Protein AF-A0A537MRD1-F1 (afdb_monomer_lite)

Foldseek 3Di:
DDPVLVVVVLVVVVVPDQEAEAADLLAWAAWFQDPWGIHGNHQHDQFDFQCDDDPPDPDQLQVVLCVVQVEDDDPLRSRSNPHPRSQWGKDKDFDADPSGTPWIKIFTWGQDSVRHIDGDFPPDVVLVVSVVVRCVNNPPHFWDWDDDGRITTIGGDPDD

pLDDT: mean 90.77, std 11.3, range [37.75, 98.69]

Secondary structure (DSSP, 8-state):
--HHHHHHHHHHHHTT-SEEE---SSSB--EEEETTEEEES-BB-SS----S--TT-SS-HHHHHHHHHT-PPPTT-TT--S-GGGGEEEEEEEEEETTEEEEEEEEEEEE-TTS-EEE--TT-HHHHHHHHHHHHHHTTS--EEEEETTEEEEE-----

Structure (mmCIF, N/CA/C/O backbone):
data_AF-A0A537MRD1-F1
#
_entry.id   AF-A0A537MRD1-F1
#
loop_
_atom_site.group_PDB
_atom_site.id
_atom_site.type_symbol
_atom_site.label_atom_id
_atom_site.label_alt_id
_atom_site.label_comp_id
_atom_site.label_asym_id
_atom_site.label_entity_id
_atom_site.label_seq_id
_atom_site.pdbx_PDB_ins_code
_atom_site.Cartn_x
_atom_site.Cartn_y
_atom_site.Cartn_z
_atom_site.occupancy
_atom_site.B_iso_or_equiv
_atom_site.auth_seq_id
_atom_site.auth_comp_id
_atom_site.auth_asym_id
_atom_site.auth_atom_id
_atom_site.pdbx_PDB_model_num
ATOM 1 N N . MET A 1 1 ? -7.533 6.816 -9.535 1.00 79.44 1 MET A N 1
ATOM 2 C CA . MET A 1 1 ? -8.236 5.630 -8.987 1.00 79.44 1 MET A CA 1
ATOM 3 C C . MET A 1 1 ? -9.569 5.487 -9.712 1.00 79.44 1 MET A C 1
ATOM 5 O O . MET A 1 1 ? -10.014 6.488 -10.247 1.00 79.44 1 MET A O 1
ATOM 9 N N . ALA A 1 2 ? -10.163 4.293 -9.815 1.00 85.81 2 ALA A N 1
ATOM 10 C CA . ALA A 1 2 ? -11.483 4.163 -10.441 1.00 85.81 2 ALA A CA 1
ATOM 11 C C . ALA A 1 2 ? -12.582 4.356 -9.387 1.00 85.81 2 ALA A C 1
ATOM 13 O O . ALA A 1 2 ? -12.516 3.720 -8.337 1.00 85.81 2 ALA A O 1
ATOM 14 N N . ASP A 1 3 ? -13.584 5.185 -9.678 1.00 88.25 3 ASP A N 1
ATOM 15 C CA . ASP A 1 3 ? -14.580 5.648 -8.693 1.00 88.25 3 ASP A CA 1
ATOM 16 C C . ASP A 1 3 ? -15.350 4.505 -8.018 1.00 88.25 3 ASP A C 1
ATOM 18 O O . ASP A 1 3 ? -15.654 4.560 -6.826 1.00 88.25 3 ASP A O 1
ATOM 22 N N . TYR A 1 4 ? -15.597 3.413 -8.750 1.00 93.81 4 TYR A N 1
ATOM 23 C CA . TYR A 1 4 ? -16.296 2.247 -8.210 1.00 93.81 4 TYR A CA 1
ATOM 24 C C . TYR A 1 4 ? -15.556 1.591 -7.036 1.00 93.81 4 TYR A C 1
ATOM 26 O O . TYR A 1 4 ? -16.197 0.928 -6.223 1.00 93.81 4 TYR A O 1
ATOM 34 N N . GLN A 1 5 ? -14.225 1.735 -6.947 1.00 95.12 5 GLN A N 1
ATOM 35 C CA . GLN A 1 5 ? -13.446 1.112 -5.877 1.00 95.12 5 GLN A CA 1
ATOM 36 C C . GLN A 1 5 ? -13.832 1.701 -4.518 1.00 95.12 5 GLN A C 1
ATOM 38 O O . GLN A 1 5 ? -14.018 0.941 -3.574 1.00 95.12 5 GLN A O 1
ATOM 43 N N . VAL A 1 6 ? -14.001 3.026 -4.447 1.00 97.00 6 VAL A N 1
ATOM 44 C CA . VAL A 1 6 ? -14.397 3.739 -3.222 1.00 97.00 6 VAL A CA 1
ATOM 45 C C . VAL A 1 6 ? -15.818 3.358 -2.833 1.00 97.00 6 VAL A C 1
ATOM 47 O O . VAL A 1 6 ? -16.054 2.914 -1.715 1.00 97.00 6 VAL A O 1
ATOM 50 N N . ILE A 1 7 ? -16.747 3.422 -3.793 1.00 97.81 7 ILE A N 1
ATOM 51 C CA . ILE A 1 7 ? -18.160 3.077 -3.575 1.00 97.81 7 ILE A CA 1
ATOM 52 C C . ILE A 1 7 ? -18.292 1.647 -3.036 1.00 97.81 7 ILE A C 1
ATOM 54 O O . ILE A 1 7 ? -18.998 1.414 -2.057 1.00 97.81 7 ILE A O 1
ATOM 58 N N . ALA A 1 8 ? -17.597 0.687 -3.650 1.00 97.75 8 ALA A N 1
ATOM 59 C CA . ALA A 1 8 ? -17.633 -0.703 -3.214 1.00 97.75 8 ALA A CA 1
ATOM 60 C C . ALA A 1 8 ? -16.977 -0.896 -1.838 1.00 97.75 8 ALA A C 1
ATOM 62 O O . ALA A 1 8 ? -17.521 -1.620 -1.007 1.00 97.75 8 ALA A O 1
ATOM 63 N N . ALA A 1 9 ? -15.834 -0.254 -1.579 1.00 98.12 9 ALA A N 1
ATOM 64 C CA . ALA A 1 9 ? -15.139 -0.375 -0.301 1.00 98.12 9 ALA A CA 1
ATOM 65 C C . ALA A 1 9 ? -15.972 0.195 0.856 1.00 98.12 9 ALA A C 1
ATOM 67 O O . ALA A 1 9 ? -16.147 -0.486 1.865 1.00 98.12 9 ALA A O 1
ATOM 68 N N . HIS A 1 10 ? -16.551 1.388 0.684 1.00 98.44 10 HIS A N 1
ATOM 69 C CA . HIS A 1 10 ? -17.450 1.998 1.669 1.00 98.44 10 HIS A CA 1
ATOM 70 C C . HIS A 1 10 ? -18.686 1.134 1.910 1.00 98.44 10 HIS A C 1
ATOM 72 O O . HIS A 1 10 ? -19.014 0.868 3.060 1.00 98.44 10 HIS A O 1
ATOM 78 N N . ALA A 1 11 ? -19.314 0.607 0.852 1.00 98.56 11 ALA A N 1
ATOM 79 C CA . ALA A 1 11 ? -20.462 -0.289 0.990 1.00 98.56 11 ALA A CA 1
ATOM 80 C C . ALA A 1 11 ? -20.125 -1.568 1.780 1.00 98.56 11 ALA A C 1
ATOM 82 O O . ALA A 1 11 ? -20.934 -2.026 2.585 1.00 98.56 11 ALA A O 1
ATOM 83 N N . CYS A 1 12 ? -18.930 -2.137 1.590 1.00 98.62 12 CYS A N 1
ATOM 84 C CA . CYS A 1 12 ? -18.474 -3.289 2.367 1.00 98.62 12 CYS A CA 1
ATOM 85 C C . CYS A 1 12 ? -18.262 -2.945 3.849 1.00 98.62 12 CYS A C 1
ATOM 87 O O . CYS A 1 12 ? -18.679 -3.719 4.710 1.00 98.62 12 CYS A O 1
ATOM 89 N N . ILE A 1 13 ? -17.639 -1.801 4.158 1.00 98.50 13 ILE A N 1
ATOM 90 C CA . ILE A 1 13 ? -17.474 -1.334 5.547 1.00 98.50 13 ILE A CA 1
ATOM 91 C C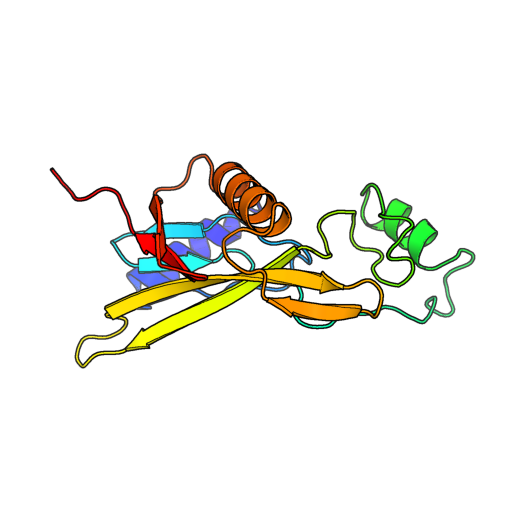 . ILE A 1 13 ? -18.842 -1.076 6.193 1.00 98.50 13 ILE A C 1
ATOM 93 O O . ILE A 1 13 ? -19.092 -1.528 7.307 1.00 98.50 13 ILE A O 1
ATOM 97 N N . ASP A 1 14 ? -19.760 -0.432 5.474 1.00 98.56 14 ASP A N 1
ATOM 98 C CA . ASP A 1 14 ? -21.123 -0.161 5.943 1.00 98.56 14 ASP A CA 1
ATOM 99 C C . ASP A 1 14 ? -21.930 -1.438 6.201 1.00 98.56 14 ASP A C 1
ATOM 101 O O . ASP A 1 14 ? -22.789 -1.461 7.083 1.00 98.56 14 ASP A O 1
ATOM 105 N N . ALA A 1 15 ? -21.627 -2.514 5.474 1.00 98.50 15 ALA A N 1
ATOM 106 C CA . ALA A 1 15 ? -22.192 -3.842 5.692 1.00 98.50 15 ALA A CA 1
ATOM 107 C C . ALA A 1 15 ? -21.519 -4.627 6.838 1.00 98.50 15 ALA A C 1
ATOM 109 O O . ALA A 1 15 ? -21.945 -5.744 7.135 1.00 98.50 15 ALA A O 1
ATOM 110 N N . GLY A 1 16 ? -20.492 -4.066 7.486 1.00 97.31 16 GLY A N 1
ATOM 111 C CA . GLY A 1 16 ? -19.833 -4.643 8.660 1.00 97.31 16 GLY A CA 1
ATOM 112 C C . GLY A 1 16 ? -18.443 -5.233 8.414 1.00 97.31 16 GLY A C 1
ATOM 113 O O . GLY A 1 16 ? -17.941 -5.947 9.277 1.00 97.31 16 GLY A O 1
ATOM 114 N N . ALA A 1 17 ? -17.804 -4.976 7.269 1.00 97.88 17 ALA A N 1
ATOM 115 C CA . ALA A 1 17 ? -16.403 -5.352 7.091 1.00 97.88 17 ALA A CA 1
ATOM 116 C C . ALA A 1 17 ? -15.483 -4.504 7.990 1.00 97.88 17 ALA A C 1
ATOM 118 O O . ALA A 1 17 ? -15.642 -3.291 8.096 1.00 97.88 17 ALA A O 1
ATOM 119 N N . ASP A 1 18 ? -14.476 -5.136 8.595 1.00 97.00 18 ASP A N 1
ATOM 120 C CA . ASP A 1 18 ? -13.498 -4.452 9.456 1.00 97.00 18 ASP A CA 1
ATOM 121 C C . ASP A 1 18 ? -12.258 -3.930 8.711 1.00 97.00 18 ASP A C 1
ATOM 123 O O . ASP A 1 18 ? -11.492 -3.129 9.248 1.00 97.00 18 ASP A O 1
ATOM 127 N N . LEU A 1 19 ? -12.015 -4.427 7.499 1.00 98.06 19 LEU A N 1
ATOM 128 C CA . LEU A 1 19 ? -10.818 -4.144 6.712 1.00 98.06 19 LEU A CA 1
ATOM 129 C C . LEU A 1 19 ? -11.073 -4.496 5.247 1.00 98.06 19 LEU A C 1
ATOM 131 O O . LEU A 1 19 ? -11.613 -5.562 4.948 1.00 98.06 19 LEU A O 1
ATOM 135 N N . ILE A 1 20 ? -10.618 -3.641 4.332 1.00 98.44 20 ILE A N 1
ATOM 136 C CA . ILE A 1 20 ? -10.635 -3.916 2.891 1.00 98.44 20 ILE A CA 1
ATOM 137 C C . ILE A 1 20 ? -9.200 -4.049 2.377 1.00 98.44 20 ILE A C 1
ATOM 139 O O . ILE A 1 20 ? -8.381 -3.150 2.560 1.00 98.44 20 ILE A O 1
ATOM 143 N N . LEU A 1 21 ? -8.907 -5.165 1.703 1.00 97.94 21 LEU A N 1
ATOM 144 C CA . LEU A 1 21 ? -7.615 -5.438 1.067 1.00 97.94 21 LEU A CA 1
ATOM 145 C C . LEU A 1 21 ? -7.796 -5.592 -0.447 1.00 97.94 21 LEU A C 1
ATOM 147 O O . LEU A 1 21 ? -8.156 -6.653 -0.952 1.00 97.94 21 LEU A O 1
ATOM 151 N N . GLY A 1 22 ? -7.553 -4.511 -1.178 1.00 96.00 22 GLY A N 1
ATOM 152 C CA . GLY A 1 22 ? -7.524 -4.479 -2.633 1.00 96.00 22 GLY A CA 1
ATOM 153 C C . GLY A 1 22 ? -6.191 -4.968 -3.199 1.00 96.00 22 GLY A C 1
ATOM 154 O O . GLY A 1 22 ? -5.134 -4.863 -2.575 1.00 96.00 22 GLY A O 1
ATOM 155 N N . HIS A 1 23 ? -6.223 -5.472 -4.429 1.00 91.88 23 HIS A N 1
ATOM 156 C CA . HIS A 1 23 ? -5.042 -5.927 -5.165 1.00 91.88 23 HIS A CA 1
ATOM 157 C C . HIS A 1 23 ? -5.241 -5.675 -6.677 1.00 91.88 23 HIS A C 1
ATOM 159 O O . HIS A 1 23 ? -6.141 -4.931 -7.063 1.00 91.88 23 HIS A O 1
ATOM 165 N N . HIS A 1 24 ? -4.412 -6.279 -7.533 1.00 84.00 24 HIS A N 1
ATOM 166 C CA . HIS A 1 24 ? -4.479 -6.286 -9.003 1.00 84.00 24 HIS A CA 1
ATOM 167 C C . HIS A 1 24 ? -3.902 -5.073 -9.745 1.00 84.00 24 HIS A C 1
ATOM 169 O O . HIS A 1 24 ? -3.371 -5.257 -10.833 1.00 84.00 24 HIS A O 1
ATOM 175 N N . ALA A 1 25 ? -3.923 -3.856 -9.195 1.00 85.19 25 ALA A N 1
ATOM 176 C CA . ALA A 1 25 ? -3.526 -2.657 -9.953 1.00 85.19 25 ALA A CA 1
ATOM 177 C C . ALA A 1 25 ? -2.029 -2.563 -10.322 1.00 85.19 25 ALA A C 1
ATOM 179 O O . ALA A 1 25 ? -1.609 -1.554 -10.877 1.00 85.19 25 ALA A O 1
ATOM 180 N N . HIS A 1 26 ? -1.232 -3.582 -9.993 1.00 92.31 26 HIS A N 1
ATOM 181 C CA . HIS A 1 26 ? 0.218 -3.677 -10.174 1.00 92.31 26 HIS A CA 1
ATOM 182 C C . HIS A 1 26 ? 1.059 -2.558 -9.562 1.00 92.31 26 HIS A C 1
ATOM 184 O O . HIS A 1 26 ? 2.272 -2.643 -9.653 1.00 92.31 26 HIS A O 1
ATOM 190 N N . VAL A 1 27 ? 0.443 -1.581 -8.908 1.00 94.25 27 VAL A N 1
ATOM 191 C CA . VAL A 1 27 ? 1.067 -0.538 -8.096 1.00 94.25 27 VAL A CA 1
ATOM 192 C C . VAL A 1 27 ? 0.295 -0.418 -6.782 1.00 94.25 27 VAL A C 1
ATOM 194 O O . VAL A 1 27 ? -0.903 -0.764 -6.752 1.00 94.25 27 VAL A O 1
ATOM 197 N N . PRO A 1 28 ? 0.920 0.052 -5.690 1.00 97.19 28 PRO A N 1
ATOM 198 C CA . PRO A 1 28 ? 0.166 0.391 -4.499 1.00 97.19 28 PRO A CA 1
ATOM 199 C C . PRO A 1 28 ? -0.766 1.562 -4.819 1.00 97.19 28 PRO A C 1
ATOM 201 O O . PRO A 1 28 ? -0.463 2.413 -5.653 1.00 97.19 28 PRO A O 1
ATOM 204 N N . LYS A 1 29 ? -1.942 1.574 -4.204 1.00 97.25 29 LYS A N 1
ATOM 205 C CA . LYS A 1 29 ? -2.892 2.691 -4.301 1.00 97.25 29 LYS A CA 1
ATOM 206 C C . LYS A 1 29 ? -3.113 3.277 -2.915 1.00 97.25 29 LYS A C 1
ATOM 208 O O . LYS A 1 29 ? -2.635 2.701 -1.942 1.00 97.25 29 LYS A O 1
ATOM 213 N N . ALA A 1 30 ? -3.869 4.373 -2.864 1.00 97.81 30 ALA A N 1
ATOM 214 C CA . ALA A 1 30 ? -4.329 5.015 -1.642 1.00 97.81 30 ALA A CA 1
ATOM 215 C C . ALA A 1 30 ? -4.669 4.014 -0.527 1.00 97.81 30 ALA A C 1
ATOM 217 O O . ALA A 1 30 ? -5.258 2.949 -0.774 1.00 97.81 30 ALA A O 1
ATOM 218 N N . ILE A 1 31 ? -4.329 4.400 0.697 1.00 98.50 31 ILE A N 1
ATOM 219 C CA . ILE A 1 31 ? -4.905 3.824 1.903 1.00 98.50 31 ILE A CA 1
ATOM 220 C C . ILE A 1 31 ? -5.824 4.880 2.505 1.00 98.50 31 ILE A C 1
ATOM 222 O O . ILE A 1 31 ? -5.421 6.019 2.708 1.00 98.50 31 ILE A O 1
ATOM 226 N N . GLU A 1 32 ? -7.053 4.485 2.794 1.00 98.12 32 GLU A N 1
ATOM 227 C CA . GLU A 1 32 ? -8.056 5.322 3.445 1.00 98.12 32 GLU A CA 1
ATOM 228 C C . GLU A 1 32 ? -8.444 4.696 4.784 1.00 98.12 32 GLU A C 1
ATOM 230 O O . GLU A 1 32 ? -8.453 3.474 4.931 1.00 98.12 32 GLU A O 1
ATOM 235 N N . VAL A 1 33 ? -8.802 5.522 5.758 1.00 98.44 33 VAL A N 1
ATOM 236 C CA . VAL A 1 33 ? -9.500 5.112 6.971 1.00 98.44 33 VAL A CA 1
ATOM 237 C C . VAL A 1 33 ? -10.915 5.667 6.917 1.00 98.44 33 VAL A C 1
ATOM 239 O O . VAL A 1 33 ? -11.139 6.852 7.127 1.00 98.44 33 VAL A O 1
ATOM 242 N N . TYR A 1 34 ? -11.880 4.790 6.661 1.00 97.88 34 TYR A N 1
ATOM 243 C CA . TYR A 1 34 ? -13.296 5.129 6.578 1.00 97.88 34 TYR A CA 1
ATOM 244 C C . TYR A 1 34 ? -14.033 4.544 7.783 1.00 97.88 34 TYR A C 1
ATOM 246 O O . TYR A 1 34 ? -13.955 3.342 8.039 1.00 97.88 34 TYR A O 1
ATOM 254 N N . LYS A 1 35 ? -14.721 5.387 8.568 1.00 96.62 35 LYS A N 1
ATOM 255 C CA . LYS A 1 35 ? -15.393 4.986 9.827 1.00 96.62 35 LYS A CA 1
ATOM 256 C C . LYS A 1 35 ? -14.467 4.225 10.792 1.00 96.62 35 LYS A C 1
ATOM 258 O O . LYS A 1 35 ? -14.871 3.272 11.454 1.00 96.62 35 LYS A O 1
ATOM 263 N N . GLY A 1 36 ? -13.200 4.639 10.848 1.00 95.81 36 GLY A N 1
ATOM 264 C CA . GLY A 1 36 ? -12.174 4.000 11.676 1.00 95.81 36 GLY A CA 1
ATOM 265 C C . GLY A 1 36 ? -11.670 2.648 11.154 1.00 95.81 36 GLY A C 1
ATOM 266 O O . GLY A 1 36 ? -10.910 1.986 11.858 1.00 95.81 36 GLY A O 1
ATOM 267 N N . LYS A 1 37 ? -12.066 2.223 9.947 1.00 97.75 37 LYS A N 1
ATOM 268 C CA . LYS A 1 37 ? -11.643 0.967 9.315 1.00 97.75 37 LYS A CA 1
ATOM 269 C C . LYS A 1 37 ? -10.750 1.252 8.113 1.00 97.75 37 LYS A C 1
ATOM 271 O O . LYS A 1 37 ? -11.059 2.109 7.290 1.00 97.75 37 LYS A O 1
ATOM 276 N N . ALA A 1 38 ? -9.628 0.545 8.022 1.00 98.31 38 ALA A N 1
ATOM 277 C CA . ALA A 1 38 ? -8.664 0.761 6.951 1.00 98.31 38 ALA A CA 1
ATOM 278 C C . ALA A 1 38 ? -9.123 0.122 5.630 1.00 98.31 38 ALA A C 1
ATOM 280 O O . ALA A 1 38 ? -9.699 -0.969 5.596 1.00 98.31 38 ALA A O 1
ATOM 281 N N . ILE A 1 39 ? -8.807 0.789 4.527 1.00 98.69 39 ILE A N 1
ATOM 282 C CA . ILE A 1 39 ? -9.062 0.362 3.158 1.00 98.69 39 ILE A CA 1
ATOM 283 C C . ILE A 1 39 ? -7.752 0.500 2.394 1.00 98.69 39 ILE A C 1
ATOM 285 O O . ILE A 1 39 ? -7.279 1.605 2.156 1.00 98.69 39 ILE A O 1
ATOM 289 N N . PHE A 1 40 ? -7.171 -0.619 1.971 1.00 98.56 40 PHE A N 1
ATOM 290 C CA . PHE A 1 40 ? -6.053 -0.627 1.033 1.00 98.56 40 PHE A CA 1
ATOM 291 C C . PHE A 1 40 ? -6.620 -0.785 -0.372 1.00 98.56 40 PHE A C 1
ATOM 293 O O . PHE A 1 40 ? -7.085 -1.866 -0.724 1.00 98.56 40 PHE A O 1
ATOM 300 N N . TYR A 1 41 ? -6.572 0.245 -1.216 1.00 98.12 41 TYR A N 1
ATOM 301 C CA . TYR A 1 41 ? -7.149 0.145 -2.564 1.00 98.12 41 TYR A CA 1
ATOM 302 C C . TYR A 1 41 ? -6.325 -0.725 -3.528 1.00 98.12 41 TYR A C 1
ATOM 304 O O . TYR A 1 41 ? -6.834 -1.165 -4.565 1.00 98.12 41 TYR A O 1
ATOM 312 N N . SER A 1 42 ? -5.054 -0.972 -3.202 1.00 97.44 42 SER A N 1
ATOM 313 C CA . SER A 1 42 ? -4.185 -1.965 -3.838 1.00 97.44 42 SER A CA 1
ATOM 314 C C . SER A 1 42 ? -2.937 -2.176 -2.984 1.00 97.44 42 SER A C 1
ATOM 316 O O . SER A 1 42 ? -2.192 -1.226 -2.758 1.00 97.44 42 SER A O 1
ATOM 318 N N . LEU A 1 43 ? -2.662 -3.418 -2.584 1.00 97.50 43 LEU A N 1
ATOM 319 C CA . LEU A 1 43 ? -1.388 -3.812 -1.963 1.00 97.50 43 LEU A CA 1
ATOM 320 C C . LEU A 1 43 ? -0.236 -3.952 -2.967 1.00 97.50 43 LEU A C 1
ATOM 322 O O . LEU A 1 43 ? 0.912 -4.110 -2.563 1.00 97.50 43 LEU A O 1
ATOM 326 N N . SER A 1 44 ? -0.526 -3.875 -4.272 1.00 95.88 44 SER A N 1
ATOM 327 C CA . SER A 1 44 ? 0.433 -4.161 -5.345 1.00 95.88 44 SER A CA 1
ATOM 328 C C . SER A 1 44 ? 0.943 -5.606 -5.347 1.00 95.88 44 SER A C 1
ATOM 330 O O . SER A 1 44 ? 0.353 -6.496 -4.744 1.00 95.88 44 SER A O 1
ATOM 332 N N . ASN A 1 45 ? 2.009 -5.850 -6.101 1.00 94.50 45 ASN A N 1
ATOM 333 C CA . ASN A 1 45 ? 2.596 -7.149 -6.398 1.00 94.50 45 ASN A CA 1
ATOM 334 C C . ASN A 1 45 ? 3.426 -7.681 -5.226 1.00 94.50 45 ASN A C 1
ATOM 336 O O . ASN A 1 45 ? 4.259 -6.955 -4.703 1.00 94.50 45 ASN A O 1
ATOM 340 N N . PHE A 1 46 ? 3.285 -8.956 -4.858 1.00 91.56 46 PHE A N 1
ATOM 341 C CA . PHE A 1 46 ? 4.176 -9.575 -3.863 1.00 91.56 46 PHE A CA 1
ATOM 342 C C . PHE A 1 46 ? 5.428 -10.176 -4.516 1.00 91.56 46 PHE A C 1
ATOM 344 O O . PHE A 1 46 ? 6.552 -9.788 -4.225 1.00 91.56 46 PHE A O 1
ATOM 351 N N . CYS A 1 47 ? 5.225 -11.094 -5.459 1.00 87.00 47 CYS A N 1
ATOM 352 C CA . CYS A 1 47 ? 6.265 -11.670 -6.302 1.00 87.00 47 CYS A CA 1
ATOM 353 C C . CYS A 1 47 ? 5.675 -11.815 -7.701 1.00 87.00 47 CYS A C 1
ATOM 355 O O . CYS A 1 47 ? 4.705 -12.552 -7.889 1.00 87.00 47 CYS A O 1
ATOM 357 N N . MET A 1 48 ? 6.197 -11.068 -8.673 1.00 85.50 48 MET A N 1
ATOM 358 C CA . MET A 1 48 ? 5.688 -11.130 -10.035 1.00 85.50 48 MET A CA 1
ATOM 359 C C . MET A 1 48 ? 6.796 -10.931 -11.054 1.00 85.50 48 MET A C 1
ATOM 361 O O . MET A 1 48 ? 7.603 -10.012 -10.967 1.00 85.50 48 MET A O 1
ATOM 365 N N . THR A 1 49 ? 6.756 -11.780 -12.072 1.00 85.81 49 THR A N 1
ATOM 366 C CA . THR A 1 49 ? 7.515 -11.627 -13.305 1.00 85.81 49 THR A CA 1
ATOM 367 C C . THR A 1 49 ? 6.609 -11.937 -14.484 1.00 85.81 49 THR A C 1
ATOM 369 O O . THR A 1 49 ? 5.619 -12.664 -14.371 1.00 85.81 49 THR A O 1
ATOM 372 N N . LYS A 1 50 ? 6.960 -11.399 -15.644 1.00 79.62 50 LYS A N 1
ATOM 373 C CA . LYS A 1 50 ? 6.392 -11.766 -16.933 1.00 79.62 50 LYS A CA 1
ATOM 374 C C . LYS A 1 50 ? 7.529 -12.130 -17.892 1.00 79.62 50 LYS A C 1
ATOM 376 O O . LYS A 1 50 ? 7.912 -11.313 -18.727 1.00 79.62 50 LYS A O 1
ATOM 381 N N . PRO A 1 51 ? 8.087 -13.348 -17.763 1.00 69.25 51 PRO A N 1
ATOM 382 C CA . PRO A 1 51 ? 9.264 -13.767 -18.520 1.00 69.25 51 PRO A CA 1
ATOM 383 C C . PRO A 1 51 ? 8.985 -14.107 -19.989 1.00 69.25 51 PRO A C 1
ATOM 385 O O . PRO A 1 51 ? 9.928 -14.257 -20.758 1.00 69.25 51 PRO A O 1
ATOM 388 N N . PHE A 1 52 ? 7.717 -14.207 -20.405 1.00 59.50 52 PHE A N 1
ATOM 389 C CA . PHE A 1 52 ? 7.367 -14.627 -21.761 1.00 59.50 52 PHE A CA 1
ATOM 390 C C . PHE A 1 52 ? 6.655 -13.509 -22.529 1.00 59.50 52 PHE A C 1
ATOM 392 O O . PHE A 1 52 ? 5.636 -12.993 -22.043 1.00 59.50 52 PHE A O 1
ATOM 399 N N . PRO A 1 53 ? 7.116 -13.153 -23.744 1.00 57.59 53 PRO A N 1
ATOM 400 C CA . PRO A 1 53 ? 6.232 -12.494 -24.687 1.00 57.59 53 PRO A CA 1
ATOM 401 C C . PRO A 1 53 ? 5.064 -13.448 -24.948 1.00 57.59 53 PRO A C 1
ATOM 403 O O . PRO A 1 53 ? 5.253 -14.653 -25.128 1.00 57.59 53 PRO A O 1
ATOM 406 N N . SER A 1 54 ? 3.834 -12.931 -24.942 1.00 61.41 54 SER A N 1
ATOM 407 C CA . SER A 1 54 ? 2.733 -13.694 -25.536 1.00 61.41 54 SER A CA 1
ATOM 408 C C . SER A 1 54 ? 3.164 -14.087 -26.954 1.00 61.41 54 SER A C 1
ATOM 410 O O . SER A 1 54 ? 3.779 -13.255 -27.619 1.00 61.41 54 SER A O 1
ATOM 412 N N . PRO A 1 55 ? 2.827 -15.282 -27.468 1.00 63.62 55 PRO A N 1
ATOM 413 C CA . PRO A 1 55 ? 3.162 -15.673 -28.842 1.00 63.62 55 PRO A CA 1
ATOM 414 C C . PRO A 1 55 ? 2.687 -14.675 -29.917 1.00 63.62 55 PRO A C 1
ATOM 416 O O . PRO A 1 55 ? 3.095 -14.758 -31.067 1.00 63.62 55 PRO A O 1
ATOM 419 N N . ARG A 1 56 ? 1.804 -13.736 -29.547 1.00 63.72 56 ARG A N 1
ATOM 420 C CA . ARG A 1 56 ? 1.303 -12.637 -30.385 1.00 63.72 56 ARG A CA 1
ATOM 421 C C . ARG A 1 56 ? 2.120 -11.341 -30.294 1.00 63.72 56 ARG A C 1
ATOM 423 O O . ARG A 1 56 ? 1.717 -10.349 -30.891 1.00 63.72 56 ARG A O 1
ATOM 430 N N . TRP A 1 57 ? 3.183 -11.286 -29.496 1.00 67.75 57 TRP A N 1
ATOM 431 C CA . TRP A 1 57 ? 3.984 -10.078 -29.296 1.00 67.75 57 TRP A CA 1
ATOM 432 C C . TRP A 1 57 ? 5.201 -10.109 -30.217 1.00 67.75 57 TRP A C 1
ATOM 434 O O . TRP A 1 57 ? 6.004 -11.034 -30.159 1.00 67.75 57 TRP A O 1
ATOM 444 N N . SER A 1 58 ? 5.334 -9.083 -31.054 1.00 72.12 58 SER A N 1
ATOM 445 C CA . SER A 1 58 ? 6.487 -8.869 -31.937 1.00 72.12 58 SER A CA 1
ATOM 446 C C . SER A 1 58 ? 7.650 -8.141 -31.252 1.00 72.12 58 SER A C 1
ATOM 448 O O . SER A 1 58 ? 8.716 -8.001 -31.841 1.00 72.12 58 SER A O 1
ATOM 450 N N . GLU A 1 59 ? 7.449 -7.668 -30.021 1.00 71.06 59 GLU A N 1
ATOM 451 C CA . GLU A 1 59 ? 8.391 -6.839 -29.267 1.00 71.06 59 GLU A CA 1
ATOM 452 C C . GLU A 1 59 ? 8.758 -7.486 -27.927 1.00 71.06 59 GLU A C 1
ATOM 454 O O . GLU A 1 59 ? 8.041 -8.349 -27.410 1.00 71.06 59 GLU A O 1
ATOM 459 N N . ALA A 1 60 ? 9.868 -7.036 -27.334 1.00 71.19 60 ALA A N 1
ATOM 460 C CA . ALA A 1 60 ? 10.278 -7.480 -26.008 1.00 71.19 60 ALA A CA 1
ATOM 461 C C . ALA A 1 60 ? 9.192 -7.161 -24.952 1.00 71.19 60 ALA A C 1
ATOM 463 O O . ALA A 1 60 ? 8.527 -6.126 -25.056 1.00 71.19 60 ALA A O 1
ATOM 464 N N . PRO A 1 61 ? 9.018 -7.995 -23.905 1.00 69.75 61 PRO A N 1
ATOM 465 C CA . PRO A 1 61 ? 7.933 -7.836 -22.935 1.00 69.75 61 PRO A CA 1
ATOM 466 C C . PRO A 1 61 ? 7.828 -6.449 -22.291 1.00 69.75 61 PRO A C 1
ATOM 468 O O . PRO A 1 61 ? 6.717 -5.965 -22.079 1.00 69.75 61 PRO A O 1
ATOM 471 N N . TRP A 1 62 ? 8.963 -5.804 -22.016 1.00 69.25 62 TRP A N 1
ATOM 472 C CA . TRP A 1 62 ? 9.021 -4.454 -21.455 1.00 69.25 62 TRP A CA 1
ATOM 473 C C . TRP A 1 62 ? 8.526 -3.384 -22.444 1.00 69.25 62 TRP A C 1
ATOM 475 O O . TRP A 1 62 ? 7.715 -2.546 -22.061 1.00 69.25 62 TRP A O 1
ATOM 485 N N . ALA A 1 63 ? 8.927 -3.448 -23.719 1.00 69.88 63 ALA A N 1
ATOM 486 C CA . ALA A 1 63 ? 8.493 -2.510 -24.760 1.00 69.88 63 ALA A CA 1
ATOM 487 C C . ALA A 1 63 ? 6.988 -2.647 -25.027 1.00 69.88 63 ALA A C 1
ATOM 489 O O . ALA A 1 63 ? 6.243 -1.666 -24.996 1.00 69.88 63 ALA A O 1
ATOM 490 N N . HIS A 1 64 ? 6.514 -3.890 -25.132 1.00 73.50 64 HIS A N 1
ATOM 491 C CA . HIS A 1 64 ? 5.090 -4.159 -25.282 1.00 73.50 64 HIS A CA 1
ATOM 492 C C . HIS A 1 64 ? 4.280 -3.706 -24.054 1.00 73.50 64 HIS A C 1
ATOM 494 O O . HIS A 1 64 ? 3.167 -3.199 -24.188 1.00 73.50 64 HIS A O 1
ATOM 500 N N . GLY A 1 65 ? 4.830 -3.868 -22.847 1.00 70.38 65 GLY A N 1
ATOM 501 C CA . GLY A 1 65 ? 4.249 -3.350 -21.609 1.00 70.38 65 GLY A CA 1
ATOM 502 C C . GLY A 1 65 ? 4.094 -1.839 -21.598 1.00 70.38 65 GLY A C 1
ATOM 503 O O . GLY A 1 65 ? 3.029 -1.344 -21.240 1.00 70.38 65 GLY A O 1
ATOM 504 N N . ALA A 1 66 ? 5.138 -1.115 -22.011 1.00 69.56 66 ALA A N 1
ATOM 505 C CA . ALA A 1 66 ? 5.128 0.343 -22.118 1.00 69.56 66 ALA A CA 1
ATOM 506 C C . ALA A 1 66 ? 3.987 0.826 -23.018 1.00 69.56 66 ALA A C 1
ATOM 508 O O . ALA A 1 66 ? 3.197 1.673 -22.608 1.00 69.56 66 ALA A O 1
ATOM 509 N N . LEU A 1 67 ? 3.859 0.223 -24.204 1.00 70.94 67 LEU A N 1
ATOM 510 C CA . LEU A 1 67 ? 2.817 0.560 -25.173 1.00 70.94 67 LEU A CA 1
ATOM 511 C C . LEU A 1 67 ? 1.416 0.208 -24.673 1.00 70.94 67 LEU A C 1
ATOM 513 O O . LEU A 1 67 ? 0.503 1.021 -24.773 1.00 70.94 67 LEU A O 1
ATOM 517 N N . ARG A 1 68 ? 1.232 -1.000 -24.131 1.00 74.62 68 ARG A N 1
ATOM 518 C CA . ARG A 1 68 ? -0.089 -1.480 -23.706 1.00 74.62 68 ARG A CA 1
ATOM 519 C C . ARG A 1 68 ? -0.612 -0.744 -22.477 1.00 74.62 68 ARG A C 1
ATOM 521 O O . ARG A 1 68 ? -1.813 -0.508 -22.381 1.00 74.62 68 ARG A O 1
ATOM 528 N N . ASN A 1 69 ? 0.269 -0.458 -21.523 1.00 75.12 69 ASN A N 1
ATOM 529 C CA . ASN A 1 69 ? -0.118 0.127 -20.244 1.00 75.12 69 ASN A CA 1
ATOM 530 C C . ASN A 1 69 ? 0.003 1.654 -20.241 1.00 75.12 69 ASN A C 1
ATOM 532 O O . ASN A 1 69 ? -0.468 2.277 -19.297 1.00 75.12 69 ASN A O 1
ATOM 536 N N . TYR A 1 70 ? 0.589 2.253 -21.286 1.00 79.31 70 TYR A N 1
ATOM 537 C CA . TYR A 1 70 ? 0.859 3.691 -21.370 1.00 79.31 70 TYR A CA 1
ATOM 538 C C . TYR A 1 70 ? 1.677 4.199 -20.173 1.00 79.31 70 TYR A C 1
ATOM 540 O O . TYR A 1 70 ? 1.423 5.271 -19.629 1.00 79.31 70 TYR A O 1
ATOM 548 N N . THR A 1 71 ? 2.661 3.405 -19.746 1.00 81.50 71 THR A N 1
ATOM 549 C CA . THR A 1 71 ? 3.503 3.694 -18.578 1.00 81.50 71 THR A CA 1
ATOM 550 C C . THR A 1 71 ? 4.975 3.724 -18.952 1.00 81.50 71 THR A C 1
ATOM 552 O O . THR A 1 71 ? 5.450 2.854 -19.686 1.00 81.50 71 THR A O 1
ATOM 555 N N . GLU A 1 72 ? 5.721 4.649 -18.349 1.00 84.50 72 GLU A N 1
ATOM 556 C CA . GLU A 1 72 ? 7.184 4.608 -18.340 1.00 84.50 72 GLU A CA 1
ATOM 557 C C . GLU A 1 72 ? 7.659 3.341 -17.612 1.00 84.50 72 GLU A C 1
ATOM 559 O O . GLU A 1 72 ? 7.242 3.072 -16.482 1.00 84.50 72 GLU A O 1
ATOM 564 N N . GLN A 1 73 ? 8.497 2.542 -18.273 1.00 84.00 73 GLN A N 1
ATOM 565 C CA . GLN A 1 73 ? 9.034 1.300 -17.717 1.00 84.00 73 GLN A CA 1
ATOM 566 C C . GLN A 1 73 ? 10.370 1.540 -17.024 1.00 84.00 73 GLN A C 1
ATOM 568 O O . GLN A 1 73 ? 11.113 2.453 -17.374 1.00 84.00 73 GLN A O 1
ATOM 573 N N . ASP A 1 74 ? 10.690 0.668 -16.075 1.00 87.25 74 ASP A N 1
ATOM 574 C CA . ASP A 1 74 ? 11.997 0.647 -15.433 1.00 87.25 74 ASP A CA 1
ATOM 575 C C . ASP A 1 74 ? 12.911 -0.357 -16.148 1.00 87.25 74 ASP A C 1
ATOM 577 O O . ASP A 1 74 ? 12.633 -1.560 -16.173 1.00 87.25 74 ASP A O 1
ATOM 581 N N . ALA A 1 75 ? 13.993 0.141 -16.751 1.00 84.25 75 ALA A N 1
ATOM 582 C CA . ALA A 1 75 ? 14.944 -0.676 -17.503 1.00 84.25 75 ALA A CA 1
ATOM 583 C C . ALA A 1 75 ? 15.670 -1.711 -16.626 1.00 84.25 75 ALA A C 1
ATOM 585 O O . ALA A 1 75 ? 16.107 -2.740 -17.143 1.00 84.25 75 ALA A O 1
ATOM 586 N N . ASP A 1 76 ? 15.742 -1.487 -15.309 1.00 88.44 76 ASP A N 1
ATOM 587 C CA . ASP A 1 76 ? 16.314 -2.446 -14.361 1.00 88.44 76 ASP A CA 1
ATOM 588 C C . ASP A 1 76 ? 15.380 -3.642 -14.093 1.00 88.44 76 ASP A C 1
ATOM 590 O O . ASP A 1 76 ? 15.815 -4.650 -13.532 1.00 88.44 76 ASP A O 1
ATOM 594 N N . TYR A 1 77 ? 14.107 -3.557 -14.507 1.00 89.00 77 TYR A N 1
ATOM 595 C CA . TYR A 1 77 ? 13.072 -4.572 -14.282 1.00 89.00 77 TYR A CA 1
ATOM 596 C C . TYR A 1 77 ? 12.429 -5.040 -15.602 1.00 89.00 77 TYR A C 1
ATOM 598 O O . TYR A 1 77 ? 11.210 -4.946 -15.776 1.00 89.00 77 TYR A O 1
ATOM 606 N N . PRO A 1 78 ? 13.204 -5.607 -16.549 1.00 84.56 78 PRO A N 1
ATOM 607 C CA . PRO A 1 78 ? 12.706 -5.987 -17.877 1.00 84.56 78 PRO A CA 1
ATOM 608 C C . PRO A 1 78 ? 11.580 -7.037 -17.869 1.00 84.56 78 PRO A C 1
ATOM 610 O O . PRO A 1 78 ? 10.880 -7.192 -18.871 1.00 84.56 78 PRO A O 1
ATOM 613 N N . LEU A 1 79 ? 11.394 -7.770 -16.764 1.00 85.69 79 LEU A N 1
ATOM 614 C CA . LEU A 1 79 ? 10.325 -8.758 -16.592 1.00 85.69 79 LEU A CA 1
ATOM 615 C C . LEU A 1 79 ? 9.138 -8.221 -15.781 1.00 85.69 79 LEU A C 1
ATOM 617 O O . LEU A 1 79 ? 8.248 -9.000 -15.441 1.00 85.69 79 LEU A O 1
ATOM 621 N N . LEU A 1 80 ? 9.081 -6.920 -15.483 1.00 87.62 80 LEU A N 1
ATOM 622 C CA . LEU A 1 80 ? 7.968 -6.286 -14.772 1.00 87.62 80 LEU A CA 1
ATOM 623 C C . LEU A 1 80 ? 7.328 -5.174 -15.626 1.00 87.62 80 LEU A C 1
ATOM 625 O O . LEU A 1 80 ? 7.471 -3.993 -15.327 1.00 87.62 80 LEU A O 1
ATOM 629 N N . PRO A 1 81 ? 6.603 -5.536 -16.702 1.00 86.00 81 PRO A N 1
ATOM 630 C CA . PRO A 1 81 ? 6.170 -4.603 -17.742 1.00 86.00 81 PRO A CA 1
ATOM 631 C 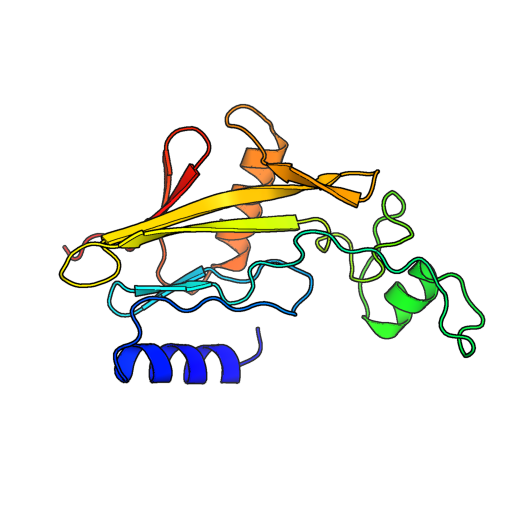C . PRO A 1 81 ? 4.910 -3.799 -17.363 1.00 86.00 81 PRO A C 1
ATOM 633 O O . PRO A 1 81 ? 3.997 -3.663 -18.177 1.00 86.00 81 PRO A O 1
ATOM 636 N N . TYR A 1 82 ? 4.818 -3.301 -16.128 1.00 87.88 82 TYR A N 1
ATOM 637 C CA . TYR A 1 82 ? 3.623 -2.650 -15.563 1.00 87.88 82 TYR A CA 1
ATOM 638 C C . TYR A 1 82 ? 3.875 -1.212 -15.088 1.00 87.88 82 TYR A C 1
ATOM 640 O O . TYR A 1 82 ? 3.045 -0.640 -14.386 1.00 87.88 82 TYR A O 1
ATOM 648 N N . GLY A 1 83 ? 5.003 -0.628 -15.491 1.00 88.62 83 GLY A N 1
ATOM 649 C CA . GLY A 1 83 ? 5.400 0.728 -15.136 1.00 88.62 83 GLY A CA 1
ATOM 650 C C . GLY A 1 83 ? 6.424 0.772 -14.004 1.00 88.62 83 GLY A C 1
ATOM 651 O O . GLY A 1 83 ? 6.602 -0.189 -13.255 1.00 88.62 83 GLY A O 1
ATOM 652 N N . ARG A 1 84 ? 7.108 1.912 -13.874 1.00 90.19 84 ARG A N 1
ATOM 653 C CA . ARG A 1 84 ? 8.241 2.093 -12.951 1.00 90.19 84 ARG A CA 1
ATOM 654 C C . ARG A 1 84 ? 7.927 1.808 -11.484 1.00 90.19 84 ARG A C 1
ATOM 656 O O . ARG A 1 84 ? 8.809 1.358 -10.756 1.00 90.19 84 ARG A O 1
ATOM 663 N N . ASP A 1 85 ? 6.694 2.046 -11.050 1.00 93.31 85 ASP A N 1
ATOM 664 C CA . ASP A 1 85 ? 6.271 1.842 -9.661 1.00 93.31 85 ASP A CA 1
ATOM 665 C C . ASP A 1 85 ? 5.758 0.429 -9.394 1.00 93.31 85 ASP A C 1
ATOM 667 O O . ASP A 1 85 ? 5.428 0.101 -8.259 1.00 93.31 85 ASP A O 1
ATOM 671 N N . ALA A 1 86 ? 5.747 -0.455 -10.395 1.00 92.94 86 ALA A N 1
ATOM 672 C CA . ALA A 1 86 ? 5.244 -1.811 -10.210 1.00 92.94 86 ALA A CA 1
ATOM 673 C C . ALA A 1 86 ? 6.095 -2.669 -9.266 1.00 92.94 86 ALA A C 1
ATOM 675 O O . ALA A 1 86 ? 5.637 -3.695 -8.755 1.00 92.94 86 ALA A O 1
ATOM 676 N N . LYS A 1 87 ? 7.337 -2.238 -9.025 1.00 94.88 87 LYS A N 1
ATOM 677 C CA . LYS A 1 87 ? 8.227 -2.812 -8.015 1.00 94.88 87 LYS A CA 1
ATOM 678 C C . LYS A 1 87 ? 7.827 -2.438 -6.588 1.00 94.88 87 LYS A C 1
ATOM 680 O O . LYS A 1 87 ? 8.274 -3.102 -5.665 1.00 94.88 87 LYS A O 1
ATOM 685 N N . ARG A 1 88 ? 7.018 -1.394 -6.386 1.00 96.94 88 ARG A N 1
ATOM 686 C CA . ARG A 1 88 ? 6.537 -0.975 -5.064 1.00 96.94 88 ARG A CA 1
ATOM 687 C C . ARG A 1 88 ? 5.471 -1.937 -4.568 1.00 96.94 88 ARG A C 1
ATOM 689 O O . ARG A 1 88 ? 4.590 -2.336 -5.333 1.00 96.94 88 ARG A O 1
ATOM 696 N N . SER A 1 89 ? 5.539 -2.294 -3.293 1.00 97.06 89 SER A N 1
ATOM 697 C CA . SER A 1 89 ? 4.616 -3.236 -2.669 1.00 97.06 89 SER A CA 1
ATOM 698 C C . SER A 1 89 ? 4.389 -2.935 -1.194 1.00 97.06 89 SER A C 1
ATOM 700 O O . SER A 1 89 ? 5.141 -2.178 -0.581 1.00 97.06 89 SER A O 1
ATOM 702 N N . LEU A 1 90 ? 3.332 -3.513 -0.634 1.00 98.12 90 LEU A N 1
ATOM 703 C CA . LEU A 1 90 ? 2.964 -3.387 0.768 1.00 98.12 90 LEU A CA 1
ATOM 704 C C . LEU A 1 90 ? 2.662 -4.774 1.335 1.00 98.12 90 LEU A C 1
ATOM 706 O O . LEU A 1 90 ? 1.876 -5.528 0.757 1.00 98.12 90 LEU A O 1
ATOM 710 N N . LEU A 1 91 ? 3.206 -5.082 2.511 1.00 97.88 91 LEU A N 1
ATOM 711 C CA . LEU A 1 91 ? 2.715 -6.194 3.324 1.00 97.88 91 LEU A CA 1
ATOM 712 C C . LEU A 1 91 ? 1.828 -5.631 4.426 1.00 97.88 91 LEU A C 1
ATOM 714 O O . LEU A 1 91 ? 2.330 -5.097 5.414 1.00 97.88 91 LEU A O 1
ATOM 718 N N . ALA A 1 92 ? 0.514 -5.738 4.242 1.00 98.12 92 ALA A N 1
ATOM 719 C CA . ALA A 1 92 ? -0.447 -5.362 5.268 1.00 98.12 92 ALA A CA 1
ATOM 720 C C . ALA A 1 92 ? -0.408 -6.350 6.439 1.00 98.12 92 ALA A C 1
ATOM 722 O O . ALA A 1 92 ? -0.292 -7.565 6.262 1.00 98.12 92 ALA A O 1
ATOM 723 N N . LYS A 1 93 ? -0.555 -5.809 7.641 1.00 98.06 93 LYS A N 1
ATOM 724 C CA . LYS A 1 93 ? -0.658 -6.542 8.894 1.00 98.06 93 LYS A CA 1
ATOM 725 C C . LYS A 1 93 ? -1.874 -6.023 9.642 1.00 98.06 93 LYS A C 1
ATOM 727 O O . LYS A 1 93 ? -2.028 -4.822 9.838 1.00 98.06 93 LYS A O 1
ATOM 732 N N . ALA A 1 94 ? -2.719 -6.944 10.079 1.00 97.81 94 ALA A N 1
ATOM 733 C CA . ALA A 1 94 ? -3.854 -6.647 10.933 1.00 97.81 94 ALA A CA 1
ATOM 734 C C . ALA A 1 94 ? -3.763 -7.498 12.198 1.00 97.81 94 ALA A C 1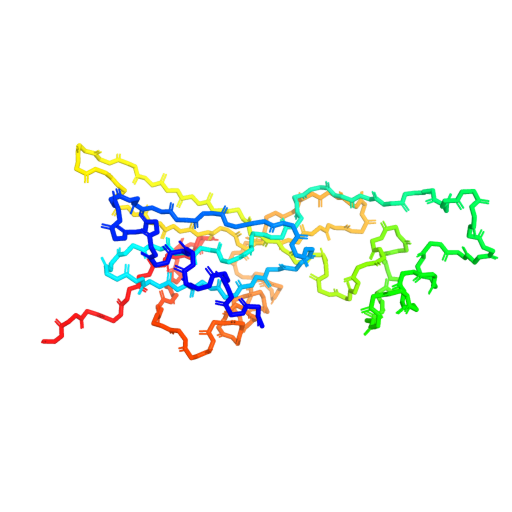
ATOM 736 O O . ALA A 1 94 ? -3.448 -8.689 12.134 1.00 97.81 94 ALA A O 1
ATOM 737 N N . VAL A 1 95 ? -4.031 -6.884 13.344 1.00 97.56 95 VAL A N 1
ATOM 738 C CA . VAL A 1 95 ? -4.210 -7.586 14.616 1.00 97.56 95 VAL A CA 1
ATOM 739 C C . VAL A 1 95 ? -5.702 -7.653 14.899 1.00 97.56 95 VAL A C 1
ATOM 741 O O . VAL A 1 95 ? -6.407 -6.658 14.751 1.00 97.56 95 VAL A O 1
ATOM 744 N N . PHE A 1 96 ? -6.179 -8.828 15.299 1.00 96.06 96 PHE A N 1
ATOM 745 C CA . PHE A 1 96 ? -7.581 -9.067 15.627 1.00 96.06 96 PHE A CA 1
ATOM 746 C C . PHE A 1 96 ? -7.737 -9.222 17.140 1.00 96.06 96 PHE A C 1
ATOM 748 O O . PHE A 1 96 ? -6.953 -9.923 17.784 1.00 96.06 96 PHE A O 1
ATOM 755 N N . GLY A 1 97 ? -8.736 -8.546 17.697 1.00 93.38 97 GLY A N 1
ATOM 756 C CA . GLY A 1 97 ? -9.242 -8.751 19.049 1.00 93.38 97 GLY A CA 1
ATOM 757 C C . GLY A 1 97 ? -10.629 -9.397 19.025 1.00 93.38 97 GLY A C 1
ATOM 758 O O . GLY A 1 97 ? -11.110 -9.832 17.980 1.00 93.38 97 GLY A O 1
ATOM 759 N N . ASN A 1 98 ? -11.288 -9.428 20.184 1.00 92.50 98 ASN A N 1
ATOM 760 C CA . ASN A 1 98 ? -12.632 -10.005 20.313 1.00 92.50 98 ASN A CA 1
ATOM 761 C C . ASN A 1 98 ? -13.709 -9.213 19.550 1.00 92.50 98 ASN A C 1
ATOM 763 O O . ASN A 1 98 ? -14.707 -9.799 19.144 1.00 92.50 98 ASN A O 1
ATOM 767 N N . ASP A 1 99 ? -13.479 -7.916 19.322 1.00 91.25 99 ASP A N 1
ATOM 768 C CA . ASP A 1 99 ? -14.421 -6.993 18.673 1.00 91.25 99 ASP A CA 1
ATOM 769 C C . ASP A 1 99 ? -14.031 -6.664 17.215 1.00 91.25 99 ASP A C 1
ATOM 771 O O . ASP A 1 99 ? -14.443 -5.641 16.671 1.00 91.25 99 ASP A O 1
ATOM 775 N N . GLY A 1 100 ? -13.199 -7.506 16.586 1.00 93.12 100 GLY A N 1
ATOM 776 C CA . GLY A 1 100 ? -12.728 -7.329 15.207 1.00 93.12 100 GLY A CA 1
ATOM 777 C C . GLY A 1 100 ? -11.285 -6.827 15.112 1.00 93.12 100 GLY A C 1
ATOM 778 O O . GLY A 1 100 ? -10.437 -7.148 15.949 1.00 93.12 100 GLY A O 1
ATOM 779 N N . VAL A 1 101 ? -10.967 -6.071 14.058 1.00 96.69 101 VAL A N 1
ATOM 780 C CA . VAL A 1 101 ? -9.605 -5.559 13.817 1.00 96.69 101 VAL A CA 1
ATOM 781 C C . VAL A 1 101 ? -9.258 -4.464 14.833 1.00 96.69 101 VAL A C 1
ATOM 783 O O . VAL A 1 101 ? -9.926 -3.433 14.894 1.00 96.69 101 VAL A O 1
ATOM 786 N N . SER A 1 102 ? -8.196 -4.676 15.614 1.00 94.50 102 SER A N 1
ATOM 787 C CA . SER A 1 102 ? -7.738 -3.776 16.683 1.00 94.50 102 SER A CA 1
ATOM 788 C C . SER A 1 102 ? -6.580 -2.869 16.270 1.00 94.50 102 SER A C 1
ATOM 790 O O . SER A 1 102 ? -6.408 -1.790 16.835 1.00 94.50 102 SER A O 1
ATOM 792 N N . SER A 1 103 ? -5.779 -3.280 15.287 1.00 96.81 103 SER A N 1
ATOM 793 C CA . SER A 1 103 ? -4.769 -2.419 14.676 1.00 96.81 103 SER A CA 1
ATOM 794 C C . SER A 1 103 ? -4.446 -2.861 13.258 1.00 96.81 103 SER A C 1
ATOM 796 O O . SER A 1 103 ? -4.521 -4.045 12.920 1.00 96.81 103 SER A O 1
ATOM 798 N N . VAL A 1 104 ? -4.075 -1.885 12.433 1.00 98.50 104 VAL A N 1
ATOM 799 C CA . VAL A 1 104 ? -3.659 -2.093 11.051 1.00 98.50 104 VAL A CA 1
ATOM 800 C C . VAL A 1 104 ? -2.355 -1.348 10.821 1.00 98.50 104 VAL A C 1
ATOM 802 O O . VAL A 1 104 ? -2.240 -0.155 11.101 1.00 98.50 104 VAL A O 1
ATOM 805 N N . SER A 1 105 ? -1.365 -2.056 10.302 1.00 98.62 105 SER A N 1
ATOM 806 C CA . SER A 1 105 ? -0.099 -1.494 9.856 1.00 98.62 105 SER A CA 1
ATOM 807 C C . SER A 1 105 ? 0.299 -2.095 8.513 1.00 98.62 105 SER A C 1
ATOM 809 O O . SER A 1 105 ? -0.326 -3.035 8.014 1.00 98.62 105 SER A O 1
ATOM 811 N N . TYR A 1 106 ? 1.341 -1.553 7.901 1.00 98.69 106 TYR A N 1
ATOM 812 C CA . TYR A 1 106 ? 1.996 -2.193 6.773 1.00 98.69 106 TYR A CA 1
ATOM 813 C C . TYR A 1 106 ? 3.512 -2.085 6.872 1.00 98.69 106 TYR A C 1
ATOM 815 O O . TYR A 1 106 ? 4.057 -1.161 7.476 1.00 98.69 106 TYR A O 1
ATOM 823 N N . LEU A 1 107 ? 4.191 -3.040 6.248 1.00 98.56 107 LEU A N 1
ATOM 824 C CA . LEU A 1 107 ? 5.614 -2.957 5.955 1.00 98.56 107 LEU A CA 1
ATOM 825 C C . LEU A 1 107 ? 5.787 -2.442 4.519 1.00 98.56 107 LEU A C 1
ATOM 827 O O . LEU A 1 107 ? 5.211 -3.038 3.599 1.00 98.56 107 LEU A O 1
ATOM 831 N N . PRO A 1 108 ? 6.560 -1.363 4.297 1.00 98.19 108 PRO A N 1
ATOM 832 C CA . PRO A 1 108 ? 6.941 -0.946 2.956 1.00 98.19 108 PRO A CA 1
ATOM 833 C C . PRO A 1 108 ? 7.814 -2.011 2.297 1.00 98.19 108 PRO A C 1
ATOM 835 O O . PRO A 1 108 ? 8.746 -2.538 2.911 1.00 98.19 108 PRO A O 1
ATOM 838 N N . MET A 1 109 ? 7.527 -2.327 1.039 1.00 97.69 109 MET A N 1
ATOM 839 C CA . MET A 1 109 ? 8.255 -3.348 0.298 1.00 97.69 109 MET A CA 1
ATOM 840 C C . MET A 1 109 ? 8.663 -2.877 -1.089 1.00 97.69 109 MET A C 1
ATOM 842 O O . MET A 1 109 ? 7.986 -2.069 -1.730 1.00 97.69 109 MET A O 1
ATOM 846 N N . LEU A 1 110 ? 9.746 -3.472 -1.576 1.00 96.75 110 LEU A N 1
ATOM 847 C CA . LEU A 1 110 ? 10.087 -3.487 -2.988 1.00 96.75 110 LEU A CA 1
ATOM 848 C C . LEU A 1 110 ? 10.174 -4.924 -3.490 1.00 96.75 110 LEU A C 1
ATOM 850 O O . LEU A 1 110 ? 10.408 -5.863 -2.738 1.00 96.75 110 LEU A O 1
ATOM 854 N N . ILE A 1 111 ? 10.008 -5.080 -4.790 1.00 95.88 111 ILE A N 1
ATOM 855 C CA . ILE A 1 111 ? 10.527 -6.217 -5.529 1.00 95.88 111 ILE A CA 1
ATOM 856 C C . ILE A 1 111 ? 11.964 -5.856 -5.910 1.00 95.88 111 ILE A C 1
ATOM 858 O O . ILE A 1 111 ? 12.188 -4.800 -6.500 1.00 95.88 111 ILE A O 1
ATOM 862 N N . ASP A 1 112 ? 12.931 -6.702 -5.560 1.00 94.69 112 ASP A N 1
ATOM 863 C CA . ASP A 1 112 ? 14.339 -6.481 -5.895 1.00 94.69 112 ASP A CA 1
ATOM 864 C C . ASP A 1 112 ? 14.640 -6.793 -7.375 1.00 94.69 112 ASP A C 1
ATOM 866 O O . ASP A 1 112 ? 13.800 -7.293 -8.127 1.00 94.69 112 ASP A O 1
ATOM 870 N N . ARG A 1 113 ? 15.875 -6.532 -7.816 1.00 92.25 113 ARG A N 1
ATOM 871 C CA . ARG A 1 113 ? 16.304 -6.786 -9.206 1.00 92.25 113 ARG A CA 1
ATOM 872 C C . ARG A 1 113 ? 16.359 -8.275 -9.583 1.00 92.25 113 ARG A C 1
ATOM 874 O O . ARG A 1 113 ? 16.555 -8.606 -10.750 1.00 92.25 113 ARG A O 1
ATOM 881 N N . GLN A 1 114 ? 16.209 -9.180 -8.617 1.00 92.44 114 GLN A N 1
ATOM 882 C CA . GLN A 1 114 ? 16.040 -10.620 -8.828 1.00 92.44 114 GLN A CA 1
ATOM 883 C C . GLN A 1 114 ? 14.563 -11.038 -8.744 1.00 92.44 114 GLN A C 1
ATOM 885 O O . GLN A 1 114 ? 14.259 -12.231 -8.760 1.00 92.44 114 GLN A O 1
ATOM 890 N N . TYR A 1 115 ? 13.648 -10.069 -8.710 1.00 91.88 115 TYR A N 1
ATOM 891 C CA . TYR A 1 115 ? 12.203 -10.238 -8.622 1.00 91.88 115 TYR A CA 1
ATOM 892 C C . TYR A 1 115 ? 11.718 -10.897 -7.329 1.00 91.88 115 TYR A C 1
ATOM 894 O O . TYR A 1 115 ? 10.675 -11.553 -7.310 1.00 91.88 115 TYR A O 1
ATOM 902 N N . ARG A 1 116 ? 12.465 -10.724 -6.237 1.00 95.38 116 ARG A N 1
ATOM 903 C CA . ARG A 1 116 ? 12.109 -11.239 -4.914 1.00 95.38 116 ARG A CA 1
ATOM 904 C C . ARG A 1 116 ? 11.467 -10.136 -4.072 1.00 95.38 116 ARG A C 1
ATOM 906 O O . ARG A 1 116 ? 11.905 -8.990 -4.159 1.00 95.38 116 ARG A O 1
ATOM 913 N N . PRO A 1 117 ? 10.471 -10.461 -3.235 1.00 96.44 117 PRO A N 1
ATOM 914 C CA . PRO A 1 117 ? 9.958 -9.518 -2.251 1.00 96.44 117 PRO A CA 1
ATOM 915 C C . PRO A 1 117 ? 11.042 -9.148 -1.230 1.00 96.44 117 PRO A C 1
ATOM 917 O O . PRO A 1 117 ? 11.654 -10.022 -0.615 1.00 96.44 117 PRO A O 1
ATOM 920 N N . GLU A 1 118 ? 11.232 -7.853 -1.011 1.00 97.25 118 GLU A N 1
ATOM 921 C CA . GLU A 1 118 ? 12.156 -7.263 -0.047 1.00 97.25 118 GLU A CA 1
ATOM 922 C C . GLU A 1 118 ? 11.374 -6.333 0.890 1.00 97.25 1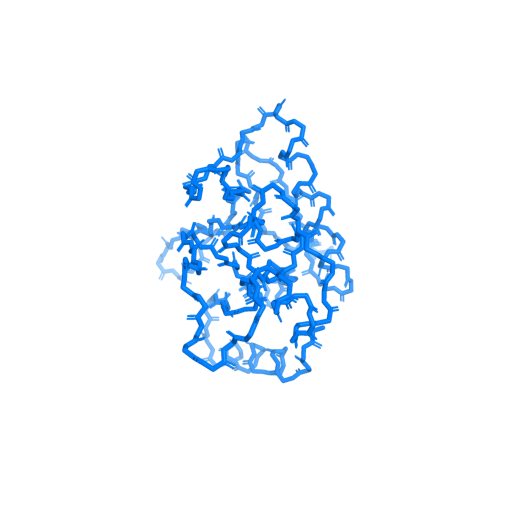18 GLU A C 1
ATOM 924 O O . GLU A 1 118 ? 10.767 -5.355 0.455 1.00 97.25 118 GLU A O 1
ATOM 929 N N . VAL A 1 119 ? 11.389 -6.636 2.191 1.00 97.75 119 VAL A N 1
ATOM 930 C CA . VAL A 1 119 ? 10.877 -5.723 3.223 1.00 97.75 119 VAL A CA 1
ATOM 931 C C . VAL A 1 119 ? 11.921 -4.650 3.489 1.00 97.75 119 VAL A C 1
ATOM 933 O O . VAL A 1 119 ? 13.050 -4.969 3.870 1.00 97.75 119 VAL A O 1
ATOM 936 N N . LEU A 1 120 ? 11.526 -3.390 3.335 1.00 97.88 120 LEU A N 1
ATOM 937 C CA . LEU A 1 120 ? 12.372 -2.246 3.643 1.00 97.88 120 LEU A CA 1
ATOM 938 C C . LEU A 1 120 ? 12.381 -1.976 5.148 1.00 97.88 120 LEU A C 1
ATOM 940 O O . LEU A 1 120 ? 11.395 -2.215 5.844 1.00 97.88 120 LEU A O 1
ATOM 944 N N . ARG A 1 121 ? 13.509 -1.477 5.649 1.00 97.00 121 ARG A N 1
ATOM 945 C CA . ARG A 1 121 ? 13.754 -1.270 7.081 1.00 97.00 121 ARG A CA 1
ATOM 946 C C . ARG A 1 121 ? 13.923 0.206 7.398 1.00 97.00 121 ARG A C 1
ATOM 948 O O . ARG A 1 121 ? 14.357 0.980 6.545 1.00 97.00 121 ARG A O 1
ATOM 955 N N . ALA A 1 122 ? 13.617 0.593 8.631 1.00 94.44 122 ALA A N 1
ATOM 956 C CA . ALA A 1 122 ? 13.861 1.951 9.090 1.00 94.44 122 ALA A CA 1
ATOM 957 C C . ALA A 1 122 ? 15.354 2.306 8.958 1.00 94.44 122 ALA A C 1
ATOM 959 O O . ALA A 1 122 ? 16.230 1.519 9.317 1.00 94.44 122 ALA A O 1
ATOM 960 N N . GLY A 1 123 ? 15.639 3.501 8.436 1.00 94.94 123 GLY A N 1
ATOM 961 C CA . GLY A 1 123 ? 16.999 3.956 8.126 1.00 94.94 123 GLY A CA 1
ATOM 962 C C . GLY A 1 123 ? 17.463 3.657 6.694 1.00 94.94 123 GLY A C 1
ATOM 963 O O . GLY A 1 123 ? 18.504 4.164 6.285 1.00 94.94 123 GLY A O 1
ATOM 964 N N . ASP A 1 124 ? 16.697 2.893 5.911 1.00 96.69 124 ASP A N 1
ATOM 965 C CA . ASP A 1 124 ? 16.884 2.778 4.462 1.00 96.69 124 ASP A CA 1
ATOM 966 C C . ASP A 1 124 ? 16.197 3.954 3.744 1.00 96.69 124 ASP A C 1
ATOM 968 O O . ASP A 1 124 ? 15.004 4.181 3.925 1.00 96.69 124 ASP A O 1
ATOM 972 N N . ALA A 1 125 ? 16.901 4.673 2.869 1.00 97.81 125 ALA A N 1
ATOM 973 C CA . ALA A 1 125 ? 16.307 5.772 2.100 1.00 97.81 125 ALA A CA 1
ATOM 974 C C . ALA A 1 125 ? 15.114 5.326 1.225 1.00 97.81 125 ALA A C 1
ATOM 976 O O . ALA A 1 125 ? 14.193 6.102 0.975 1.00 97.81 125 ALA A O 1
ATOM 977 N N . ARG A 1 126 ? 15.088 4.059 0.788 1.00 97.44 126 ARG A N 1
ATOM 978 C CA . ARG A 1 126 ? 13.969 3.477 0.028 1.00 97.44 126 ARG A CA 1
ATOM 979 C C . ARG A 1 126 ? 12.708 3.351 0.882 1.00 97.44 126 ARG A C 1
ATOM 981 O O . ARG A 1 126 ? 11.604 3.408 0.349 1.00 97.44 126 ARG A O 1
ATOM 988 N N . PHE A 1 127 ? 12.862 3.162 2.195 1.00 98.31 127 PHE A N 1
ATOM 989 C CA . PHE A 1 127 ? 11.741 3.132 3.134 1.00 98.31 127 PHE A CA 1
ATOM 990 C C . PHE A 1 127 ? 11.064 4.501 3.187 1.00 98.31 127 PHE A C 1
ATOM 992 O O . PHE A 1 127 ? 9.842 4.596 3.094 1.00 98.31 127 PHE A O 1
ATOM 999 N N . ASP A 1 128 ? 11.871 5.560 3.298 1.00 97.69 128 ASP A N 1
ATOM 1000 C CA . ASP A 1 128 ? 11.387 6.939 3.333 1.00 97.69 128 ASP A CA 1
ATOM 1001 C C . ASP A 1 128 ? 10.685 7.318 2.026 1.00 97.69 128 ASP A C 1
ATOM 1003 O O . ASP A 1 128 ? 9.600 7.896 2.058 1.00 97.69 128 ASP A O 1
ATOM 1007 N N . ASP A 1 129 ? 11.261 6.918 0.892 1.00 98.00 129 ASP A N 1
ATOM 1008 C CA . ASP A 1 129 ? 10.664 7.082 -0.435 1.00 98.00 129 ASP A CA 1
ATOM 1009 C C . ASP A 1 129 ? 9.330 6.329 -0.572 1.00 98.00 129 ASP A C 1
ATOM 1011 O O . ASP A 1 129 ? 8.362 6.877 -1.097 1.00 98.00 129 ASP A O 1
ATOM 1015 N N . MET A 1 130 ? 9.226 5.102 -0.052 1.00 98.06 130 MET A N 1
ATOM 1016 C CA . MET A 1 130 ? 7.954 4.373 -0.039 1.00 98.06 130 MET A CA 1
ATOM 1017 C C . MET A 1 130 ? 6.899 5.036 0.847 1.00 98.06 130 MET A C 1
ATOM 1019 O O . MET A 1 130 ? 5.734 5.066 0.457 1.00 98.06 130 MET A O 1
ATOM 1023 N N . LEU A 1 131 ? 7.274 5.578 2.010 1.00 98.19 131 LEU A N 1
ATOM 1024 C CA . LEU A 1 131 ? 6.323 6.315 2.839 1.00 98.19 131 LEU A CA 1
ATOM 1025 C C . LEU A 1 131 ? 5.848 7.585 2.124 1.00 98.19 131 LEU A C 1
ATOM 1027 O O . LEU A 1 131 ? 4.647 7.812 2.051 1.00 98.19 131 LEU A O 1
ATOM 1031 N N . ALA A 1 132 ? 6.763 8.365 1.544 1.00 98.31 132 ALA A N 1
ATOM 1032 C CA . ALA A 1 132 ? 6.417 9.566 0.784 1.00 98.31 132 ALA A CA 1
ATOM 1033 C C . ALA A 1 132 ? 5.512 9.248 -0.419 1.00 98.31 132 ALA A C 1
ATOM 1035 O O . ALA A 1 132 ? 4.552 9.968 -0.682 1.00 98.31 132 ALA A O 1
ATOM 1036 N N . TYR A 1 133 ? 5.774 8.137 -1.114 1.00 98.31 133 TYR A N 1
ATOM 1037 C CA . TYR A 1 133 ? 4.896 7.636 -2.168 1.00 98.31 133 TYR A CA 1
ATOM 1038 C C . TYR A 1 133 ? 3.492 7.323 -1.641 1.00 98.31 133 TYR A C 1
ATOM 1040 O O . TYR A 1 133 ? 2.514 7.665 -2.297 1.00 98.31 133 TYR A O 1
ATOM 1048 N N . MET A 1 134 ? 3.374 6.678 -0.477 1.00 98.50 134 MET A N 1
ATOM 1049 C CA . MET A 1 134 ? 2.071 6.327 0.092 1.00 98.50 134 MET A CA 1
ATOM 1050 C C . MET A 1 134 ? 1.296 7.539 0.608 1.00 98.50 134 MET A C 1
ATOM 1052 O O . MET A 1 134 ? 0.076 7.547 0.449 1.00 98.50 134 MET A O 1
ATOM 1056 N N . GLU A 1 135 ? 1.974 8.543 1.173 1.00 98.44 135 GLU A N 1
ATOM 1057 C CA . GLU A 1 135 ? 1.380 9.847 1.513 1.00 98.44 135 GLU A CA 1
ATOM 1058 C C . GLU A 1 135 ? 0.772 10.480 0.256 1.00 98.44 135 GLU A C 1
ATOM 1060 O O . GLU A 1 135 ? -0.433 10.710 0.199 1.00 98.44 135 GLU A O 1
ATOM 1065 N N . TRP A 1 136 ? 1.572 10.627 -0.807 1.00 98.19 136 TRP A N 1
ATOM 1066 C CA . TRP A 1 136 ? 1.108 11.153 -2.094 1.00 98.19 136 TRP A CA 1
ATOM 1067 C C . TRP A 1 136 ? -0.049 10.333 -2.682 1.00 98.19 136 TRP A C 1
ATOM 1069 O O . TRP A 1 136 ? -1.066 10.877 -3.107 1.00 98.19 136 TRP A O 1
ATOM 1079 N N . ALA A 1 137 ? 0.074 9.004 -2.689 1.00 97.56 137 ALA A N 1
ATOM 1080 C CA . ALA A 1 137 ? -0.939 8.118 -3.252 1.00 97.56 137 ALA A CA 1
ATOM 1081 C C . ALA A 1 137 ? -2.266 8.170 -2.483 1.00 97.56 137 ALA A C 1
ATOM 1083 O O . ALA A 1 137 ? -3.289 7.787 -3.051 1.00 97.56 137 ALA A O 1
ATOM 1084 N N . SER A 1 138 ? -2.243 8.602 -1.218 1.00 98.19 138 SER A N 1
ATOM 1085 C CA . SER A 1 138 ? -3.401 8.685 -0.322 1.00 98.19 138 SER A CA 1
ATOM 1086 C C . SER A 1 138 ? -3.913 10.121 -0.140 1.00 98.19 138 SER A C 1
ATOM 1088 O O . SER A 1 138 ? -4.885 10.330 0.587 1.00 98.19 138 SER A O 1
ATOM 1090 N N . GLU A 1 139 ? -3.325 11.112 -0.821 1.00 96.88 139 GLU A N 1
ATOM 1091 C CA . GLU A 1 139 ? -3.815 12.494 -0.827 1.00 96.88 139 GLU A CA 1
ATOM 1092 C C . GLU A 1 139 ? -5.312 12.554 -1.183 1.00 96.88 139 GLU A C 1
ATOM 1094 O O . GLU A 1 139 ? -5.780 11.942 -2.146 1.00 96.88 139 GLU A O 1
ATOM 1099 N N . GLY A 1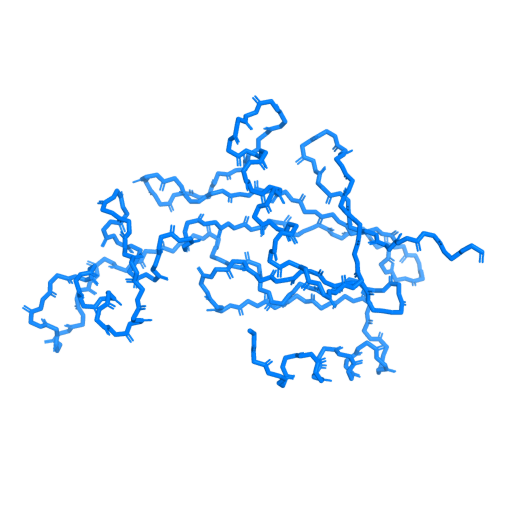 140 ? -6.077 13.302 -0.385 1.00 95.69 140 GLY A N 1
ATOM 1100 C CA . GLY A 1 140 ? -7.531 13.423 -0.531 1.00 95.69 140 GLY A CA 1
ATOM 1101 C C . GLY A 1 140 ? -8.353 12.360 0.208 1.00 95.69 140 GLY A C 1
ATOM 1102 O O . GLY A 1 140 ? -9.573 12.496 0.261 1.00 95.69 140 GLY A O 1
ATOM 1103 N N . PHE A 1 141 ? -7.715 11.358 0.820 1.00 97.00 141 PHE A N 1
ATOM 1104 C CA . PHE A 1 141 ? -8.361 10.391 1.712 1.00 97.00 141 PHE A CA 1
ATOM 1105 C C . PHE A 1 141 ? -8.017 10.670 3.174 1.00 97.00 141 PHE A C 1
ATOM 1107 O O . PHE A 1 141 ? -6.939 11.170 3.490 1.00 97.00 141 PHE A O 1
ATOM 1114 N N . GLU A 1 142 ? -8.921 10.328 4.087 1.00 97.81 142 GLU A N 1
ATOM 1115 C CA . GLU A 1 142 ? -8.652 10.394 5.523 1.00 97.81 142 GLU A CA 1
ATOM 1116 C C . GLU A 1 142 ? -7.634 9.309 5.902 1.00 97.81 142 GLU A C 1
ATOM 1118 O O . GLU A 1 142 ? -7.904 8.122 5.743 1.00 97.81 142 GLU A O 1
ATOM 1123 N N . HIS A 1 143 ? -6.445 9.702 6.362 1.00 98.00 143 HIS 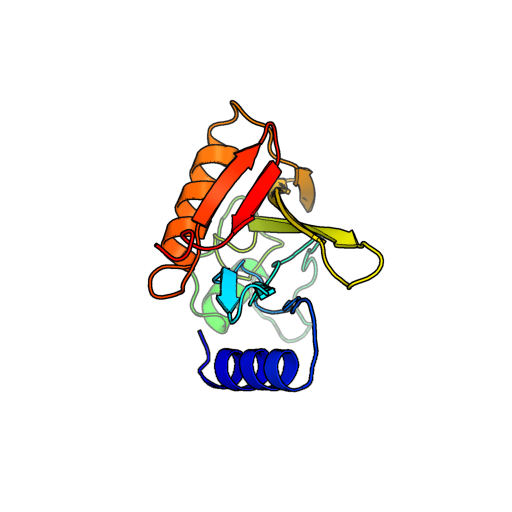A N 1
ATOM 1124 C CA . HIS A 1 143 ? -5.401 8.784 6.815 1.00 98.00 143 HIS A CA 1
ATOM 1125 C C . HIS A 1 143 ? -4.357 9.520 7.664 1.00 98.00 143 HIS A C 1
ATOM 1127 O O . HIS A 1 143 ? -4.173 10.730 7.554 1.00 98.00 143 HIS A O 1
ATOM 1133 N N . VAL A 1 144 ? -3.658 8.766 8.507 1.00 98.25 144 VAL A N 1
ATOM 1134 C CA . VAL A 1 144 ? -2.439 9.171 9.207 1.00 98.25 144 VAL A CA 1
ATOM 1135 C C . VAL A 1 144 ? -1.492 7.979 9.202 1.00 98.25 144 VAL A C 1
ATOM 1137 O O . VAL A 1 144 ? -1.841 6.899 9.691 1.00 98.25 144 VAL A O 1
ATOM 1140 N N . PHE A 1 145 ? -0.280 8.176 8.688 1.00 98.38 145 PHE A N 1
ATOM 1141 C CA . PHE A 1 145 ? 0.780 7.177 8.735 1.00 98.38 145 PHE A CA 1
ATOM 1142 C C . PHE A 1 145 ? 1.777 7.493 9.846 1.00 98.38 145 PHE A C 1
ATOM 1144 O O . PHE A 1 145 ? 2.417 8.540 9.873 1.00 98.38 145 PHE A O 1
ATOM 1151 N N . THR A 1 146 ? 1.938 6.561 10.785 1.00 97.94 146 THR A N 1
ATOM 1152 C CA . THR A 1 146 ? 2.880 6.715 11.901 1.00 97.94 146 THR A CA 1
ATOM 1153 C C . THR A 1 146 ? 3.926 5.612 11.883 1.00 97.94 146 THR A C 1
ATOM 1155 O O . THR A 1 146 ? 3.603 4.433 12.012 1.00 97.94 146 THR A O 1
ATOM 1158 N N . ARG A 1 147 ? 5.206 5.987 11.809 1.00 97.12 147 ARG A N 1
ATOM 1159 C CA . ARG A 1 147 ? 6.324 5.036 11.901 1.00 97.12 147 ARG A CA 1
ATOM 1160 C C . ARG A 1 147 ? 6.387 4.378 13.287 1.00 97.12 147 ARG A C 1
ATOM 1162 O O . ARG A 1 147 ? 6.320 5.047 14.325 1.00 97.12 147 ARG A O 1
ATOM 1169 N N . ARG A 1 148 ? 6.550 3.056 13.304 1.00 95.50 148 ARG A N 1
ATOM 1170 C CA . ARG A 1 148 ? 6.695 2.190 14.484 1.00 95.50 148 ARG A CA 1
ATOM 1171 C C . ARG A 1 148 ? 7.773 1.140 14.201 1.00 95.50 148 ARG A C 1
ATOM 1173 O O . ARG A 1 148 ? 7.478 0.012 13.818 1.00 95.50 148 ARG A O 1
ATOM 1180 N N . GLY A 1 149 ? 9.037 1.526 14.378 1.00 95.88 149 GLY A N 1
ATOM 1181 C CA . GLY A 1 149 ? 10.160 0.706 13.918 1.00 95.88 149 GLY A CA 1
ATOM 1182 C C . GLY A 1 149 ? 10.112 0.571 12.396 1.00 95.88 149 GLY A C 1
ATOM 1183 O O . GLY A 1 149 ? 10.037 1.585 11.707 1.00 95.88 149 GLY A O 1
ATOM 1184 N N . ASP A 1 150 ? 10.093 -0.665 11.899 1.00 96.62 150 ASP A N 1
ATOM 1185 C CA . ASP A 1 150 ? 9.981 -0.964 10.465 1.00 96.62 150 ASP A CA 1
ATOM 1186 C C . ASP A 1 150 ? 8.536 -0.921 9.937 1.00 96.62 150 ASP A C 1
ATOM 1188 O O . ASP A 1 150 ? 8.322 -1.033 8.736 1.00 96.62 150 ASP A O 1
ATOM 1192 N N . GLU A 1 151 ? 7.528 -0.791 10.804 1.00 97.25 151 GLU A N 1
ATOM 1193 C CA . GLU A 1 151 ? 6.117 -0.774 10.402 1.00 97.25 151 GLU A CA 1
ATOM 1194 C C . GLU A 1 151 ? 5.573 0.654 10.296 1.00 97.25 151 GLU A C 1
ATOM 1196 O O . GLU A 1 151 ? 5.963 1.556 11.042 1.00 97.25 151 GLU A O 1
ATOM 1201 N N . ILE A 1 152 ? 4.608 0.843 9.401 1.00 98.50 152 ILE A N 1
ATOM 1202 C CA . ILE A 1 152 ? 3.793 2.050 9.309 1.00 98.50 152 ILE A CA 1
ATOM 1203 C C . ILE A 1 152 ? 2.402 1.730 9.839 1.00 98.50 152 ILE A C 1
ATOM 1205 O O . ILE A 1 152 ? 1.657 0.962 9.234 1.00 98.50 152 ILE A O 1
ATOM 1209 N N . LEU A 1 153 ? 2.053 2.307 10.983 1.00 98.44 153 LEU A N 1
ATOM 1210 C CA . LEU A 1 153 ? 0.709 2.235 11.540 1.00 98.44 153 LEU A CA 1
ATOM 1211 C C . LEU A 1 153 ? -0.235 3.117 10.717 1.00 98.44 153 LEU A C 1
ATOM 1213 O O . LEU A 1 153 ? 0.113 4.258 10.408 1.00 98.44 153 LEU A O 1
ATOM 1217 N N . VAL A 1 154 ? -1.420 2.591 10.409 1.00 98.44 154 VAL A N 1
ATOM 1218 C CA . VAL A 1 154 ? -2.484 3.292 9.685 1.00 98.44 154 VAL A CA 1
ATOM 1219 C C . VAL A 1 154 ? -3.583 3.665 10.672 1.00 98.44 154 VAL A C 1
ATOM 1221 O O . VAL A 1 154 ? -4.214 2.791 11.268 1.00 98.44 154 VAL A O 1
ATOM 1224 N N . THR A 1 155 ? -3.818 4.961 10.844 1.00 96.69 155 THR A N 1
ATOM 1225 C CA . THR A 1 155 ? -4.895 5.493 11.690 1.00 96.69 155 THR A CA 1
ATOM 1226 C C . THR A 1 155 ? -5.619 6.634 10.985 1.00 96.69 155 THR A C 1
ATOM 1228 O O . THR A 1 155 ? -5.296 6.980 9.852 1.00 96.69 155 THR A O 1
ATOM 1231 N N . THR A 1 156 ? -6.598 7.229 11.659 1.00 91.56 156 THR A N 1
ATOM 1232 C CA . THR A 1 156 ? -7.104 8.560 11.319 1.00 91.56 156 THR A CA 1
ATOM 1233 C C . THR A 1 156 ? -6.598 9.591 12.334 1.00 91.56 156 THR A C 1
ATOM 1235 O O . THR A 1 156 ? -6.074 9.226 13.393 1.00 91.56 156 THR A O 1
ATOM 1238 N N . SER A 1 157 ? -6.736 10.873 12.006 1.00 81.38 157 SER A N 1
ATOM 1239 C CA . SER A 1 157 ? -6.675 11.970 12.965 1.00 81.38 157 SER A CA 1
ATOM 1240 C C . SER A 1 157 ? -7.666 11.679 14.091 1.00 81.38 157 SER A C 1
ATOM 1242 O O . SER A 1 157 ? -8.835 11.406 13.828 1.00 81.38 157 SER A O 1
ATOM 1244 N N . ALA A 1 158 ? -7.215 11.693 15.348 1.00 68.25 158 ALA A N 1
ATOM 1245 C CA . ALA A 1 158 ? -8.131 11.528 16.472 1.00 68.25 158 ALA A CA 1
ATOM 1246 C C . ALA A 1 158 ? -9.266 12.558 16.347 1.00 68.25 158 ALA A C 1
ATOM 1248 O O . ALA A 1 158 ? -8.991 13.736 16.109 1.00 68.25 158 ALA A O 1
ATOM 1249 N N . ALA A 1 159 ? -10.518 12.113 16.481 1.00 49.94 159 ALA A N 1
ATOM 1250 C CA . ALA A 1 159 ? -11.646 13.027 16.573 1.00 49.94 159 ALA A CA 1
ATOM 1251 C C . ALA A 1 159 ? -11.393 13.947 17.778 1.00 49.94 159 ALA A C 1
ATOM 1253 O O . ALA A 1 159 ? -11.287 13.465 18.907 1.00 49.94 159 ALA A O 1
ATOM 1254 N N . SER A 1 160 ? -11.192 15.238 17.508 1.00 37.75 160 SER A N 1
ATOM 1255 C CA . SER A 1 160 ? -11.099 16.292 18.523 1.00 37.75 160 SER A CA 1
ATOM 1256 C C . SER A 1 160 ? -12.407 16.444 19.280 1.00 37.75 160 SER A C 1
ATOM 1258 O O . SER A 1 160 ? -13.454 16.384 18.592 1.00 37.75 160 SER A O 1
#

Sequence (160 aa):
MADYQVIAAHACIDAGADLILGHHAHVPKAIEVYKGKAIFYSLSNFCMTKPFPSPRWSEAPWAHGALRNYTEQDADYPLLPYGRDAKRSLLAKAVFGNDGVSSVSYLPMLIDRQYRPEVLRAGDARFDDMLAYMEWASEGFEHVFTRRGDEILVTTSAAS

Radius of gyration: 17.01 Å; chains: 1; bounding box: 39×32×52 Å